Protein AF-A0A955HIH9-F1 (afdb_monomer_lite)

Secondary structure (DSSP, 8-state):
---HHHHHHHHHHH---SPPBEETTTEE-S-HHHHHHHHHHHHTTPPPPTT-BTTEEE-B-S---SSHHHHHHHHHHHHHHHHTTTS-HHHHS-TTHHHHHHHHHHTT---GGGS-TTS---------------------BTTEEE-

pLDDT: mean 75.5, std 20.75, range [24.17, 97.19]

Radius of gyration: 17.14 Å; chains: 1; bounding box: 42×35×46 Å

Structure (mmCIF, N/CA/C/O backbone):
data_AF-A0A955HIH9-F1
#
_entry.id   AF-A0A955HIH9-F1
#
loop_
_atom_site.group_PDB
_atom_site.id
_atom_site.type_symbol
_atom_site.label_atom_id
_atom_site.label_alt_id
_atom_site.label_comp_id
_atom_site.label_asym_id
_atom_site.label_entity_id
_atom_site.label_seq_id
_atom_site.pdbx_PDB_ins_code
_atom_site.Cartn_x
_atom_site.Cartn_y
_atom_site.Cartn_z
_atom_site.occupancy
_atom_site.B_iso_or_equiv
_atom_site.auth_seq_id
_atom_site.auth_comp_id
_atom_site.auth_asym_id
_atom_site.auth_atom_id
_atom_site.pdbx_PDB_model_num
ATOM 1 N N . MET A 1 1 ? -4.832 -11.455 -4.909 1.00 56.06 1 MET A N 1
ATOM 2 C CA . MET A 1 1 ? -6.042 -11.484 -4.042 1.00 56.06 1 MET A CA 1
ATOM 3 C C . MET A 1 1 ? -5.608 -11.331 -2.584 1.00 56.06 1 MET A C 1
ATOM 5 O O . MET A 1 1 ? -4.633 -11.966 -2.213 1.00 56.06 1 MET A O 1
ATOM 9 N N . HIS A 1 2 ? -6.267 -10.499 -1.768 1.00 75.25 2 HIS A N 1
ATOM 10 C CA . HIS A 1 2 ? -5.900 -10.305 -0.352 1.00 75.25 2 HIS A CA 1
ATOM 11 C C . HIS A 1 2 ? -6.767 -11.158 0.589 1.00 75.25 2 HIS A C 1
ATOM 13 O O . HIS A 1 2 ? -7.982 -11.222 0.412 1.00 75.25 2 HIS A O 1
ATOM 19 N N . ASP A 1 3 ? -6.164 -11.755 1.622 1.00 88.19 3 ASP A N 1
ATOM 20 C CA . ASP A 1 3 ? -6.886 -12.427 2.715 1.00 88.19 3 ASP A CA 1
ATOM 21 C C . ASP A 1 3 ? -7.427 -11.383 3.707 1.00 88.19 3 ASP A C 1
ATOM 23 O O . ASP A 1 3 ? -6.825 -11.084 4.744 1.00 88.19 3 ASP A O 1
ATOM 27 N N . LEU A 1 4 ? -8.547 -10.758 3.335 1.00 91.06 4 LEU A N 1
ATOM 28 C CA . LEU A 1 4 ? -9.137 -9.653 4.092 1.00 91.06 4 LEU A CA 1
ATOM 29 C C . LEU A 1 4 ? -9.554 -10.069 5.508 1.00 91.06 4 LEU A C 1
ATOM 31 O O . LEU A 1 4 ? -9.464 -9.260 6.426 1.00 91.06 4 LEU A O 1
ATOM 35 N N . ASP A 1 5 ? -9.966 -11.322 5.714 1.00 94.12 5 ASP A N 1
ATOM 36 C CA . ASP A 1 5 ? -10.409 -11.805 7.025 1.00 94.12 5 ASP A CA 1
ATOM 37 C C . ASP A 1 5 ? -9.244 -11.844 8.019 1.00 94.12 5 ASP A C 1
ATOM 39 O O . ASP A 1 5 ? -9.370 -11.376 9.155 1.00 94.12 5 ASP A O 1
ATOM 43 N N . ARG A 1 6 ? -8.072 -12.331 7.589 1.00 94.88 6 ARG A N 1
ATOM 44 C CA . ARG A 1 6 ? -6.865 -12.303 8.429 1.00 94.88 6 ARG A CA 1
ATOM 45 C C . ARG A 1 6 ? -6.339 -10.891 8.653 1.00 94.88 6 ARG A C 1
ATOM 47 O O . ARG A 1 6 ? -5.868 -10.592 9.753 1.00 94.88 6 ARG A O 1
ATOM 54 N N . ILE A 1 7 ? -6.425 -10.023 7.645 1.00 93.69 7 ILE A N 1
ATOM 55 C CA . ILE A 1 7 ? -6.015 -8.618 7.771 1.00 93.69 7 ILE A CA 1
ATOM 56 C C . ILE A 1 7 ? -6.895 -7.902 8.802 1.00 93.69 7 ILE A C 1
ATOM 58 O O . ILE A 1 7 ? -6.363 -7.274 9.716 1.00 93.69 7 ILE A O 1
ATOM 62 N N . GLU A 1 8 ? -8.218 -8.047 8.720 1.00 95.69 8 GLU A N 1
ATOM 63 C CA . GLU A 1 8 ? -9.145 -7.478 9.704 1.00 95.69 8 GLU A CA 1
ATOM 64 C C . GLU A 1 8 ? -8.887 -8.016 11.106 1.00 95.69 8 GLU A C 1
ATOM 66 O O . GLU A 1 8 ? -8.781 -7.237 12.052 1.00 95.69 8 GLU A O 1
ATOM 71 N N . ALA A 1 9 ? -8.724 -9.334 11.252 1.00 96.50 9 ALA A N 1
ATOM 72 C CA . ALA A 1 9 ? -8.422 -9.942 12.543 1.00 96.50 9 ALA A CA 1
ATOM 73 C C . ALA A 1 9 ? -7.122 -9.383 13.149 1.00 96.50 9 ALA A C 1
ATOM 75 O O . ALA A 1 9 ? -7.056 -9.127 14.353 1.00 96.50 9 ALA A O 1
ATOM 76 N N . SER A 1 10 ? -6.100 -9.151 12.320 1.00 97.19 10 SER A N 1
ATOM 77 C CA . SER A 1 10 ? -4.848 -8.515 12.736 1.00 97.19 10 SER A CA 1
ATOM 78 C C . SER A 1 10 ? -5.065 -7.066 13.186 1.00 97.19 10 SER A C 1
ATOM 80 O O . SER A 1 10 ? -4.646 -6.704 14.288 1.00 97.19 10 SER A O 1
ATOM 82 N N . ILE A 1 11 ? -5.774 -6.257 12.390 1.00 96.75 11 ILE A N 1
ATOM 83 C CA . ILE A 1 11 ? -6.073 -4.850 12.704 1.00 96.75 11 ILE A CA 1
ATOM 84 C C . ILE A 1 11 ? -6.890 -4.745 13.996 1.00 96.75 11 ILE A C 1
ATOM 86 O O . ILE A 1 11 ? -6.558 -3.948 14.869 1.00 96.75 11 ILE A O 1
ATOM 90 N N . LEU A 1 12 ? -7.915 -5.580 14.175 1.00 96.44 12 LEU A N 1
ATOM 91 C CA . LEU A 1 12 ? -8.729 -5.602 15.394 1.00 96.44 12 LEU A CA 1
ATOM 92 C C . LEU A 1 12 ? -7.907 -5.992 16.626 1.00 96.44 12 LEU A C 1
ATOM 94 O O . LEU A 1 12 ? -8.086 -5.421 17.701 1.00 96.44 12 LEU A O 1
ATOM 98 N N . ARG A 1 13 ? -6.989 -6.954 16.481 1.00 97.12 13 ARG A N 1
ATOM 99 C CA . ARG A 1 13 ? -6.167 -7.445 17.591 1.00 97.12 13 ARG A CA 1
ATOM 100 C C . ARG A 1 13 ? -5.038 -6.488 17.968 1.00 97.12 13 ARG A C 1
ATOM 102 O O . ARG A 1 13 ? -4.671 -6.415 19.142 1.00 97.12 13 ARG A O 1
ATOM 109 N N . HIS A 1 14 ? -4.440 -5.813 16.991 1.00 96.94 14 HIS A N 1
ATOM 110 C CA . HIS A 1 14 ? -3.172 -5.103 17.171 1.00 96.94 14 HIS A CA 1
ATOM 111 C C . HIS A 1 14 ? -3.222 -3.608 16.855 1.00 96.94 14 HIS A C 1
ATOM 113 O O . HIS A 1 14 ? -2.252 -2.919 17.183 1.00 96.94 14 HIS A O 1
ATOM 119 N N . GLY A 1 15 ? -4.319 -3.115 16.283 1.00 95.56 15 GLY A N 1
ATOM 120 C CA . GLY A 1 15 ? -4.452 -1.770 15.734 1.00 95.56 15 GLY A CA 1
ATOM 121 C C . GLY A 1 15 ? -3.856 -1.635 14.330 1.00 95.56 15 GLY A C 1
ATOM 122 O O . GLY A 1 15 ? -3.080 -2.479 13.871 1.00 95.56 15 GLY A O 1
ATOM 123 N N . PHE A 1 16 ? -4.198 -0.541 13.656 1.00 94.62 16 PHE A N 1
ATOM 124 C CA . PHE A 1 16 ? -3.594 -0.135 12.395 1.00 94.62 16 PHE A CA 1
ATOM 125 C C . PHE A 1 16 ? -2.198 0.446 12.652 1.00 94.62 16 PHE A C 1
ATOM 127 O O . PHE A 1 16 ? -2.054 1.487 13.287 1.00 94.62 16 PHE A O 1
ATOM 134 N N . LYS A 1 17 ? -1.154 -0.265 12.213 1.00 92.62 17 LYS A N 1
ATOM 135 C CA . LYS A 1 17 ? 0.246 0.038 12.577 1.00 92.62 17 LYS A CA 1
ATOM 136 C C . LYS A 1 17 ? 1.184 0.274 11.406 1.00 92.62 17 LYS A C 1
ATOM 138 O O . LYS A 1 17 ? 2.311 0.701 11.624 1.00 92.62 17 LYS A O 1
ATOM 143 N N . ASN A 1 18 ? 0.747 -0.049 10.196 1.00 88.88 18 ASN A N 1
ATOM 144 C CA . ASN A 1 18 ? 1.573 0.071 9.009 1.00 88.88 18 ASN A CA 1
ATOM 145 C C . ASN A 1 18 ? 0.836 0.950 7.988 1.00 88.88 18 ASN A C 1
ATOM 147 O O . ASN A 1 18 ? -0.121 0.455 7.374 1.00 88.88 18 ASN A O 1
ATOM 151 N N . PRO A 1 19 ? 1.210 2.237 7.862 1.00 88.44 19 PRO A N 1
ATOM 152 C CA . PRO A 1 19 ? 0.600 3.132 6.889 1.00 88.44 19 PRO A CA 1
ATOM 153 C C . PRO A 1 19 ? 0.868 2.633 5.457 1.00 88.44 19 PRO A C 1
ATOM 155 O O . PRO A 1 19 ? 1.887 1.990 5.215 1.00 88.44 19 PRO A O 1
ATOM 158 N N . PRO A 1 20 ? -0.050 2.859 4.508 1.00 88.44 20 PRO A N 1
ATOM 159 C CA . PRO A 1 20 ? 0.201 2.616 3.098 1.00 88.44 20 PRO A CA 1
ATOM 160 C C . PRO A 1 20 ? 0.938 3.805 2.462 1.00 88.44 20 PRO A C 1
ATOM 162 O O . PRO A 1 20 ? 0.755 4.952 2.880 1.00 88.44 20 PRO A O 1
ATOM 165 N N . LYS A 1 21 ? 1.726 3.543 1.418 1.00 86.12 21 LYS A N 1
ATOM 166 C CA . LYS A 1 21 ? 2.213 4.553 0.469 1.00 86.12 21 LYS A CA 1
ATOM 167 C C . LYS A 1 21 ? 1.105 4.918 -0.502 1.00 86.12 21 LYS A C 1
ATOM 169 O O . LYS A 1 21 ? 0.533 4.061 -1.183 1.00 86.12 21 LYS A O 1
ATOM 174 N N . LEU A 1 22 ? 0.855 6.214 -0.570 1.00 83.00 22 LEU A N 1
ATOM 175 C CA . LEU A 1 22 ? 0.097 6.842 -1.626 1.00 83.00 22 LEU A CA 1
ATOM 176 C C . LEU A 1 22 ? 1.080 7.437 -2.631 1.00 83.00 22 LEU A C 1
ATOM 178 O O . LEU A 1 22 ? 2.065 8.073 -2.260 1.00 83.00 22 LEU A O 1
ATOM 182 N N . ASP A 1 23 ? 0.777 7.209 -3.891 1.00 83.06 23 ASP A N 1
ATOM 183 C CA . ASP A 1 23 ? 1.419 7.803 -5.043 1.00 83.06 23 ASP A CA 1
ATOM 184 C C . ASP A 1 23 ? 0.386 8.695 -5.741 1.00 83.06 23 ASP A C 1
ATOM 186 O O . ASP A 1 23 ? -0.740 8.255 -5.973 1.00 83.06 23 ASP A O 1
ATOM 190 N N . GLU A 1 24 ? 0.703 9.954 -6.032 1.00 76.38 24 GLU A N 1
ATOM 191 C CA . GLU A 1 24 ? -0.284 10.860 -6.642 1.00 76.38 24 GLU A CA 1
ATOM 192 C C . GLU A 1 24 ? -0.707 10.427 -8.053 1.00 76.38 24 GLU A C 1
ATOM 194 O O . GLU A 1 24 ? -1.854 10.651 -8.446 1.00 76.38 24 GLU A O 1
ATOM 199 N N . LEU A 1 25 ? 0.194 9.789 -8.807 1.00 75.31 25 LEU A N 1
ATOM 200 C CA . LEU A 1 25 ? -0.084 9.322 -10.163 1.00 75.31 25 LEU A CA 1
ATOM 201 C C . LEU A 1 25 ? -0.905 8.028 -10.158 1.00 75.31 25 LEU A C 1
ATOM 203 O O . LEU A 1 25 ? -1.733 7.816 -11.044 1.00 75.31 25 LEU A O 1
ATOM 207 N N . LEU A 1 26 ? -0.655 7.155 -9.180 1.00 72.44 26 LEU A N 1
ATOM 208 C CA . LEU A 1 26 ? -1.142 5.771 -9.177 1.00 72.44 26 LEU A CA 1
ATOM 209 C C . LEU A 1 26 ? -2.156 5.442 -8.080 1.00 72.44 26 LEU A C 1
ATOM 211 O O . LEU A 1 26 ? -2.764 4.372 -8.099 1.00 72.44 26 LEU A O 1
ATOM 215 N N . GLY A 1 27 ? -2.326 6.321 -7.100 1.00 76.44 27 GLY A N 1
ATOM 216 C CA . GLY A 1 27 ? -3.069 6.026 -5.885 1.00 76.44 27 GLY A CA 1
ATOM 217 C C . GLY A 1 27 ? -2.278 5.129 -4.927 1.00 76.44 27 GLY A C 1
ATOM 218 O O . GLY A 1 27 ? -1.073 5.275 -4.742 1.00 76.44 27 GLY A O 1
ATOM 219 N N . VAL A 1 28 ? -2.961 4.225 -4.224 1.00 73.56 28 VAL A N 1
ATOM 220 C CA . VAL A 1 28 ? -2.326 3.390 -3.189 1.00 73.56 28 VAL A CA 1
ATOM 221 C C . VAL A 1 28 ? -1.515 2.266 -3.830 1.00 73.56 28 VAL A C 1
ATOM 223 O O . VAL A 1 28 ? -2.081 1.279 -4.303 1.00 73.56 28 VAL A O 1
ATOM 226 N N . VAL A 1 29 ? -0.189 2.401 -3.785 1.00 75.88 29 VAL A N 1
ATOM 227 C CA . VAL A 1 29 ? 0.761 1.466 -4.413 1.00 75.88 29 VAL A CA 1
ATOM 228 C C . VAL A 1 29 ? 1.223 0.344 -3.479 1.00 75.88 29 VAL A C 1
ATOM 230 O O . VAL A 1 29 ? 1.567 -0.736 -3.947 1.00 75.88 29 VAL A O 1
ATOM 233 N N . GLU A 1 30 ? 1.173 0.545 -2.158 1.00 80.62 30 GLU A N 1
ATOM 234 C CA . GLU A 1 30 ? 1.443 -0.501 -1.162 1.00 80.62 30 GLU A CA 1
ATOM 235 C C . GLU A 1 30 ? 0.383 -0.479 -0.050 1.00 80.62 30 GLU A C 1
ATOM 237 O O . GLU A 1 30 ? -0.224 0.546 0.250 1.00 80.62 30 GLU A O 1
ATOM 242 N N . GLY A 1 31 ? 0.150 -1.619 0.604 1.00 81.56 31 GLY A N 1
ATOM 243 C CA . GLY A 1 31 ? -0.821 -1.696 1.705 1.00 81.56 31 GLY A CA 1
ATOM 244 C C . GLY A 1 31 ? -2.293 -1.698 1.269 1.00 81.56 31 GLY A C 1
ATOM 245 O O . GLY A 1 31 ? -3.177 -1.587 2.121 1.00 81.56 31 GLY A O 1
ATOM 246 N N . HIS A 1 32 ? -2.563 -1.915 -0.022 1.00 82.94 32 HIS A N 1
ATOM 247 C CA . HIS A 1 32 ? -3.901 -1.968 -0.620 1.00 82.94 32 HIS A CA 1
ATOM 248 C C . HIS A 1 32 ? -4.879 -2.879 0.148 1.00 82.94 32 HIS A C 1
ATOM 250 O O . HIS A 1 32 ? -5.997 -2.484 0.477 1.00 82.94 32 HIS A O 1
ATOM 256 N N . GLY A 1 33 ? -4.437 -4.081 0.534 1.00 87.56 33 GLY A N 1
ATOM 257 C CA . GLY A 1 33 ? -5.260 -5.018 1.306 1.00 87.56 33 GLY A CA 1
ATOM 258 C C . GLY A 1 33 ? -5.729 -4.479 2.664 1.00 87.56 33 GLY A C 1
ATOM 259 O O . GLY A 1 33 ? -6.808 -4.848 3.120 1.00 87.56 33 GLY A O 1
ATOM 260 N N . ARG A 1 34 ? -4.965 -3.581 3.304 1.00 90.69 34 ARG A N 1
ATOM 261 C CA . ARG A 1 34 ? -5.361 -2.955 4.579 1.00 90.69 34 ARG A CA 1
ATOM 262 C C . ARG A 1 34 ? -6.428 -1.887 4.359 1.00 90.69 34 ARG A C 1
ATOM 264 O O . ARG A 1 34 ? -7.363 -1.820 5.149 1.00 90.69 34 ARG A O 1
ATOM 271 N N . ILE A 1 35 ? -6.324 -1.110 3.280 1.00 90.19 35 ILE A N 1
ATOM 272 C CA . ILE A 1 35 ? -7.356 -0.138 2.896 1.00 90.19 35 ILE A CA 1
ATOM 273 C C . ILE A 1 35 ? -8.666 -0.857 2.558 1.00 90.19 35 ILE A C 1
ATOM 275 O O . ILE A 1 35 ? -9.706 -0.504 3.107 1.00 90.19 35 ILE A O 1
ATOM 279 N N . LEU A 1 36 ? -8.620 -1.930 1.759 1.00 88.75 36 LEU A N 1
ATOM 280 C CA . LEU A 1 36 ? -9.811 -2.735 1.455 1.00 88.75 36 LEU A CA 1
ATOM 281 C C . LEU A 1 36 ? -10.445 -3.350 2.709 1.00 88.75 36 LEU A C 1
ATOM 283 O O . LEU A 1 36 ? -11.669 -3.367 2.833 1.00 88.75 36 LEU A O 1
ATOM 287 N N . ALA A 1 37 ? -9.630 -3.838 3.648 1.00 92.12 37 ALA A N 1
ATOM 288 C CA . ALA A 1 37 ? -10.119 -4.349 4.924 1.00 92.12 37 ALA A CA 1
ATOM 289 C C . ALA A 1 37 ? -10.835 -3.256 5.734 1.00 92.12 37 ALA A C 1
ATOM 291 O O . ALA A 1 37 ? -11.947 -3.476 6.208 1.00 92.12 37 ALA A O 1
ATOM 292 N N . LEU A 1 38 ? -10.253 -2.057 5.840 1.00 91.81 38 LEU A N 1
ATOM 293 C CA . LEU A 1 38 ? -10.887 -0.932 6.533 1.00 91.81 38 LEU A CA 1
ATOM 294 C C . LEU A 1 38 ? -12.180 -0.482 5.847 1.00 91.81 38 LEU A C 1
ATOM 296 O O . LEU A 1 38 ? -13.180 -0.285 6.531 1.00 91.81 38 LEU A O 1
ATOM 300 N N . HIS A 1 39 ? -12.203 -0.406 4.516 1.00 90.56 39 HIS A N 1
ATOM 301 C CA . HIS A 1 39 ? -13.415 -0.105 3.752 1.00 90.56 39 HIS A CA 1
ATOM 302 C C . HIS A 1 39 ? -14.522 -1.148 4.000 1.00 90.56 39 HIS A C 1
ATOM 304 O O . HIS A 1 39 ? -15.697 -0.816 4.193 1.00 90.56 39 HIS A O 1
ATOM 310 N N . ARG A 1 40 ? -14.158 -2.437 4.060 1.00 93.06 40 ARG A N 1
ATOM 311 C CA . ARG A 1 40 ? -15.098 -3.523 4.372 1.00 93.06 40 ARG A CA 1
ATOM 312 C C . ARG A 1 40 ? -15.631 -3.419 5.805 1.00 93.06 40 ARG A C 1
ATOM 314 O O . ARG A 1 40 ? -16.825 -3.603 6.009 1.00 93.06 40 ARG A O 1
ATOM 321 N N . MET A 1 41 ? -14.798 -3.071 6.784 1.00 93.38 41 MET A N 1
ATOM 322 C CA . MET A 1 41 ? -15.246 -2.822 8.163 1.00 93.38 41 MET A CA 1
ATOM 323 C C . MET A 1 41 ? -16.174 -1.596 8.253 1.00 93.38 41 MET A C 1
ATOM 325 O O . MET A 1 41 ? -17.225 -1.655 8.894 1.00 93.38 41 MET A O 1
ATOM 329 N N . TRP A 1 42 ? -15.832 -0.505 7.562 1.00 92.88 42 TRP A N 1
ATOM 330 C CA . TRP A 1 42 ? -16.637 0.718 7.519 1.00 92.88 42 TRP A CA 1
ATOM 331 C C . TRP A 1 42 ? -18.023 0.477 6.924 1.00 92.88 42 TRP A C 1
ATOM 333 O O . TRP A 1 42 ? -19.032 0.848 7.522 1.00 92.88 42 TRP A O 1
ATOM 343 N N . SER A 1 43 ? -18.083 -0.203 5.777 1.00 91.94 43 SER A N 1
ATOM 344 C CA . SER A 1 43 ? -19.343 -0.513 5.088 1.00 91.94 43 SER A CA 1
ATOM 345 C C . SER A 1 43 ? -20.271 -1.436 5.889 1.00 91.94 43 SER A C 1
ATOM 347 O O . SER A 1 43 ? -21.485 -1.400 5.686 1.00 91.94 43 SER A O 1
ATOM 349 N N . ARG A 1 44 ? -19.740 -2.215 6.844 1.00 94.75 44 ARG A N 1
ATOM 350 C CA . ARG A 1 44 ? -20.538 -2.991 7.815 1.00 94.75 44 ARG A CA 1
ATOM 351 C C . ARG A 1 44 ? -21.083 -2.155 8.977 1.00 94.75 44 ARG A C 1
ATOM 353 O O . ARG A 1 44 ? -21.949 -2.641 9.701 1.00 94.75 44 ARG A O 1
ATOM 360 N N . GLY A 1 45 ? -20.613 -0.920 9.152 1.00 93.25 45 GLY A N 1
ATOM 361 C CA . GLY A 1 45 ? -20.978 -0.061 10.278 1.00 93.25 45 GLY A CA 1
ATOM 362 C C . GLY A 1 45 ? -20.251 -0.410 11.578 1.00 93.25 45 GLY A C 1
ATOM 363 O O . GLY A 1 45 ? -20.784 -0.153 12.657 1.00 93.25 45 GLY A O 1
ATOM 364 N N . ASP A 1 46 ? -19.059 -1.009 11.486 1.00 94.50 46 ASP A N 1
ATOM 365 C CA . ASP A 1 46 ? -18.221 -1.291 12.654 1.00 94.50 46 ASP A CA 1
ATOM 366 C C . ASP A 1 46 ? -17.744 0.022 13.325 1.00 94.50 46 ASP A C 1
ATOM 368 O O . ASP A 1 46 ? -17.916 1.126 12.803 1.00 94.50 46 ASP A O 1
ATOM 372 N N . ASN A 1 47 ? -17.115 -0.079 14.499 1.00 95.19 47 ASN A N 1
ATOM 373 C CA . ASN A 1 47 ? -16.379 1.053 15.073 1.00 95.19 47 ASN A CA 1
ATOM 374 C C . ASN A 1 47 ? -14.958 1.112 14.478 1.00 95.19 47 ASN A C 1
ATOM 376 O O . ASN A 1 47 ? -14.366 0.047 14.269 1.00 95.19 47 ASN A O 1
ATOM 380 N N . PRO A 1 48 ? -14.375 2.311 14.270 1.00 95.19 48 PRO A N 1
ATOM 381 C CA . PRO A 1 48 ? -12.983 2.436 13.852 1.00 95.19 48 PRO A CA 1
ATOM 382 C C . PRO A 1 48 ? -12.047 1.677 14.809 1.00 95.19 48 PRO A C 1
ATOM 384 O O . PRO A 1 48 ? -12.141 1.863 16.029 1.00 95.19 48 PRO A O 1
ATOM 387 N N . PRO A 1 49 ? -11.157 0.806 14.300 1.00 96.00 49 PRO A N 1
ATOM 388 C CA . PRO A 1 49 ? -10.189 0.118 15.140 1.00 96.00 49 PRO A CA 1
ATOM 389 C C . PRO A 1 49 ? -9.110 1.089 15.642 1.00 96.00 49 PRO A C 1
ATOM 391 O O . PRO A 1 49 ? -8.934 2.189 15.124 1.00 96.00 49 PRO A O 1
ATOM 394 N N . SER A 1 50 ? -8.348 0.670 16.655 1.00 96.62 50 SER A N 1
ATOM 395 C CA . SER A 1 50 ? -7.237 1.473 17.187 1.00 96.62 50 SER A CA 1
ATOM 396 C C . SER A 1 50 ? -6.259 1.880 16.077 1.00 96.62 50 SER A C 1
ATOM 398 O O . SER A 1 50 ? -5.862 1.034 15.275 1.00 96.62 50 SER A O 1
ATOM 400 N N . GLY A 1 51 ? -5.863 3.155 16.034 1.00 92.06 51 GLY A N 1
ATOM 401 C CA . GLY A 1 51 ? -5.007 3.712 14.976 1.00 92.06 51 GLY A CA 1
ATOM 402 C C . GLY A 1 51 ? -5.752 4.175 13.716 1.00 92.06 51 GLY A C 1
ATOM 403 O O . GLY A 1 51 ? -5.099 4.581 12.760 1.00 92.06 51 GLY A O 1
ATOM 404 N N . VAL A 1 52 ? -7.089 4.122 13.709 1.00 94.31 52 VAL A N 1
ATOM 405 C CA . VAL A 1 52 ? -7.952 4.683 12.659 1.00 94.31 52 VAL A CA 1
ATOM 406 C C . VAL A 1 52 ? -8.821 5.780 13.269 1.00 94.31 52 VAL A C 1
ATOM 408 O O . VAL A 1 52 ? -9.570 5.527 14.214 1.00 9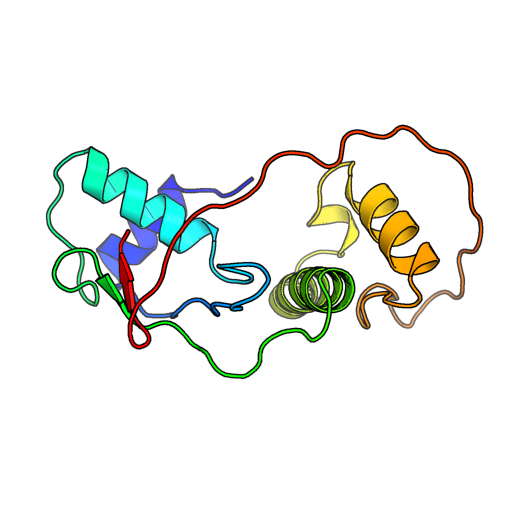4.31 52 VAL A O 1
ATOM 411 N N . GLU A 1 53 ? -8.746 6.992 12.727 1.00 90.56 53 GLU A N 1
ATOM 412 C CA . GLU A 1 53 ? -9.458 8.168 13.243 1.00 90.56 53 GLU A CA 1
ATOM 413 C C . GLU A 1 53 ? -10.516 8.610 12.237 1.00 90.56 53 GLU A C 1
ATOM 415 O O . GLU A 1 53 ? -10.184 8.936 11.108 1.00 90.56 53 GLU A O 1
ATOM 420 N N . GLU A 1 54 ? -11.800 8.585 12.610 1.00 91.56 54 GLU A N 1
ATOM 421 C CA . GLU A 1 54 ? -12.912 8.940 11.702 1.00 91.56 54 GLU A CA 1
ATOM 422 C C . GLU A 1 54 ? -12.870 8.206 10.340 1.00 91.56 54 GLU A C 1
ATOM 424 O O . GLU A 1 54 ? -13.244 8.762 9.310 1.00 91.56 54 GLU A O 1
ATOM 429 N N . TRP A 1 55 ? -12.421 6.943 10.333 1.00 91.31 55 TRP A N 1
ATOM 430 C CA . TRP A 1 55 ? -12.178 6.156 9.108 1.00 91.31 55 TRP A CA 1
ATOM 431 C C . TRP A 1 55 ? -11.104 6.738 8.177 1.00 91.31 55 TRP A C 1
ATOM 433 O O . TRP A 1 55 ? -11.070 6.459 6.979 1.00 91.31 55 TRP A O 1
ATOM 443 N N . MET A 1 56 ? -10.187 7.509 8.751 1.00 87.38 56 MET A N 1
ATOM 444 C CA . MET A 1 56 ? -8.979 8.009 8.117 1.00 87.38 56 MET A CA 1
ATOM 445 C C . MET A 1 56 ? -7.749 7.334 8.721 1.00 87.38 56 MET A C 1
ATOM 447 O O . MET A 1 56 ? -7.680 7.058 9.925 1.00 87.38 56 MET A O 1
ATOM 451 N N . VAL A 1 57 ? -6.762 7.081 7.866 1.00 87.12 57 VAL A N 1
ATOM 452 C CA . VAL A 1 57 ? -5.446 6.564 8.256 1.00 87.12 57 VAL A CA 1
ATOM 453 C C . VAL A 1 57 ? -4.335 7.435 7.678 1.00 87.12 57 VAL A C 1
ATOM 455 O O . VAL A 1 57 ? -4.517 8.005 6.594 1.00 87.12 57 VAL A O 1
ATOM 458 N N . PRO A 1 58 ? -3.187 7.541 8.370 1.00 88.06 58 PRO A N 1
ATOM 459 C CA . PRO A 1 58 ? -2.030 8.222 7.814 1.00 88.06 58 PRO A CA 1
ATOM 460 C C . PRO A 1 58 ? -1.499 7.447 6.608 1.00 88.06 58 PRO A C 1
ATOM 462 O O . PRO A 1 58 ? -1.491 6.211 6.614 1.00 88.06 58 PRO A O 1
ATOM 465 N N . VAL A 1 59 ? -1.011 8.178 5.609 1.00 86.06 59 VAL A N 1
ATOM 466 C CA . VAL A 1 59 ? -0.320 7.613 4.445 1.00 86.06 59 VAL A CA 1
ATOM 467 C C . VAL A 1 59 ? 1.068 8.222 4.273 1.00 86.06 59 VAL A C 1
ATOM 469 O O . VAL A 1 59 ? 1.330 9.338 4.719 1.00 86.06 59 VAL A O 1
ATOM 472 N N . ILE A 1 60 ? 1.968 7.476 3.637 1.00 88.38 60 ILE A N 1
ATOM 473 C CA . ILE A 1 60 ? 3.279 7.977 3.209 1.00 88.38 60 ILE A CA 1
ATOM 474 C C . ILE A 1 60 ? 3.106 8.621 1.827 1.00 88.38 60 ILE A C 1
ATOM 476 O O . ILE A 1 60 ? 2.522 7.998 0.946 1.00 88.38 60 ILE A O 1
ATOM 480 N N . THR A 1 61 ? 3.606 9.847 1.642 1.00 85.62 61 THR A N 1
ATOM 481 C CA . THR A 1 61 ? 3.511 10.635 0.391 1.00 85.62 61 THR A CA 1
ATOM 482 C C . THR A 1 61 ? 4.853 11.292 0.044 1.00 85.62 61 THR A C 1
ATOM 484 O O . THR A 1 61 ? 5.736 11.373 0.901 1.00 85.62 61 THR A O 1
ATOM 487 N N . GLY A 1 62 ? 4.991 11.840 -1.170 1.00 81.50 62 GLY A N 1
ATOM 488 C CA . GLY A 1 62 ? 6.126 12.693 -1.563 1.00 81.50 62 GLY A CA 1
ATOM 489 C C . GLY A 1 62 ? 7.345 11.950 -2.119 1.00 81.50 62 GLY A C 1
ATOM 490 O O . GLY A 1 62 ? 8.407 12.548 -2.270 1.00 81.50 62 GLY A O 1
ATOM 491 N N . ASN A 1 63 ? 7.190 10.658 -2.411 1.00 83.44 63 ASN A N 1
ATOM 492 C CA . ASN A 1 63 ? 8.110 9.867 -3.228 1.00 83.44 63 ASN A CA 1
ATOM 493 C C . ASN A 1 63 ? 7.296 9.202 -4.345 1.00 83.44 63 ASN A C 1
ATOM 495 O O . ASN A 1 63 ? 7.123 7.977 -4.379 1.00 83.44 63 ASN A O 1
ATOM 499 N N . ASP A 1 64 ? 6.666 10.058 -5.142 1.00 83.38 64 ASP A N 1
ATOM 500 C CA . ASP A 1 64 ? 5.769 9.682 -6.225 1.00 83.38 64 ASP A CA 1
ATOM 501 C C . ASP A 1 64 ? 6.566 9.182 -7.426 1.00 83.38 64 ASP A C 1
ATOM 503 O O . ASP A 1 64 ? 7.679 9.640 -7.688 1.00 83.38 64 ASP A O 1
ATOM 507 N N . SER A 1 65 ? 5.984 8.225 -8.135 1.00 85.38 65 SER A N 1
ATOM 508 C CA . SER A 1 65 ? 6.573 7.644 -9.333 1.00 85.38 65 SER A CA 1
ATOM 509 C C . SER A 1 65 ? 6.519 8.664 -10.468 1.00 85.38 65 SER A C 1
ATOM 511 O O . SER A 1 65 ? 5.493 9.314 -10.683 1.00 85.38 65 SER A O 1
ATOM 513 N N . GLU A 1 66 ? 7.595 8.785 -11.242 1.00 87.62 66 GLU A N 1
ATOM 514 C CA . GLU A 1 66 ? 7.623 9.659 -12.418 1.00 87.62 66 GLU A CA 1
ATOM 515 C C . GLU A 1 66 ? 6.721 9.111 -13.532 1.00 87.62 66 GLU A C 1
ATOM 517 O O . GLU A 1 66 ? 6.189 9.862 -14.355 1.00 87.62 66 GLU A O 1
ATOM 522 N N . THR A 1 67 ? 6.538 7.787 -13.562 1.00 86.81 67 THR A N 1
ATOM 523 C CA . THR A 1 67 ? 5.695 7.092 -14.537 1.00 86.81 67 THR A CA 1
ATOM 524 C C . THR A 1 67 ? 4.891 5.963 -13.901 1.00 86.81 67 THR A C 1
ATOM 526 O O . THR A 1 67 ? 5.245 5.418 -12.855 1.00 86.81 67 THR A O 1
ATOM 529 N N . VAL A 1 68 ? 3.823 5.549 -14.591 1.00 84.12 68 VAL A N 1
ATOM 530 C CA . VAL A 1 68 ? 3.015 4.387 -14.192 1.00 84.12 68 VAL A CA 1
ATOM 531 C C . VAL A 1 68 ? 3.859 3.110 -14.119 1.00 84.12 68 VAL A C 1
ATOM 533 O O . VAL A 1 68 ? 3.663 2.283 -13.232 1.00 84.12 68 VAL A O 1
ATOM 536 N N . TRP A 1 69 ? 4.826 2.971 -15.026 1.00 87.50 69 TRP A N 1
ATOM 537 C CA . TRP A 1 69 ? 5.699 1.804 -15.129 1.00 87.50 69 TRP A CA 1
ATOM 538 C C . TRP A 1 69 ? 6.658 1.690 -13.950 1.00 87.50 69 TRP A C 1
ATOM 540 O O . TRP A 1 69 ? 6.820 0.606 -13.396 1.00 87.50 69 TRP A O 1
ATOM 550 N N . GLU A 1 70 ? 7.236 2.811 -13.522 1.00 86.94 70 GLU A N 1
ATOM 551 C CA . GLU A 1 70 ? 8.087 2.857 -12.334 1.00 86.94 70 GLU A CA 1
ATOM 552 C C . GLU A 1 70 ? 7.316 2.429 -11.082 1.00 86.94 70 GLU A C 1
ATOM 554 O O . GLU A 1 70 ? 7.788 1.583 -10.324 1.00 86.94 70 GLU A O 1
ATOM 559 N N . GLY A 1 71 ? 6.104 2.948 -10.883 1.00 85.44 71 GLY A N 1
ATOM 560 C CA . GLY A 1 71 ? 5.328 2.590 -9.700 1.00 85.44 71 GLY A CA 1
ATOM 561 C C . GLY A 1 71 ? 4.818 1.149 -9.716 1.00 85.44 71 GLY A C 1
ATOM 562 O O . GLY A 1 71 ? 4.768 0.508 -8.665 1.00 85.44 71 GLY A O 1
ATOM 563 N N . MET A 1 72 ? 4.512 0.595 -10.895 1.00 84.56 72 MET A N 1
ATOM 564 C CA . MET A 1 72 ? 4.238 -0.839 -11.050 1.00 84.56 72 MET A CA 1
ATOM 565 C C . MET A 1 72 ? 5.468 -1.694 -10.711 1.00 84.56 72 MET A C 1
ATOM 567 O O . MET A 1 72 ? 5.338 -2.679 -9.983 1.00 84.56 72 MET A O 1
ATOM 571 N N . ALA A 1 73 ? 6.657 -1.307 -11.183 1.00 88.56 73 ALA A N 1
ATOM 572 C CA . ALA A 1 73 ? 7.902 -2.004 -10.870 1.00 88.56 73 ALA A CA 1
ATOM 573 C C . ALA A 1 73 ? 8.214 -1.961 -9.367 1.00 88.56 73 ALA A C 1
ATOM 575 O O . ALA A 1 73 ? 8.498 -2.992 -8.757 1.00 88.56 73 ALA A O 1
ATOM 576 N N . TYR A 1 74 ? 8.047 -0.791 -8.746 1.00 88.19 74 TYR A N 1
ATOM 577 C CA . TYR A 1 74 ? 8.172 -0.615 -7.303 1.00 88.19 74 TYR A CA 1
ATOM 578 C C . TYR A 1 74 ? 7.189 -1.491 -6.516 1.00 88.19 74 TYR A C 1
ATOM 580 O O . TYR A 1 74 ? 7.582 -2.113 -5.530 1.00 88.19 74 TYR A O 1
ATOM 588 N N . ALA A 1 75 ? 5.921 -1.571 -6.935 1.00 83.88 75 ALA A N 1
ATOM 589 C CA . ALA A 1 75 ? 4.934 -2.416 -6.264 1.00 83.88 75 ALA A CA 1
ATOM 590 C C . ALA A 1 75 ? 5.343 -3.899 -6.295 1.00 83.88 75 ALA A C 1
ATOM 592 O O . ALA A 1 75 ? 5.119 -4.623 -5.318 1.00 83.88 75 ALA A O 1
ATOM 593 N N . ILE A 1 76 ? 5.980 -4.341 -7.386 1.00 86.19 76 ILE A N 1
ATOM 594 C CA . ILE A 1 76 ? 6.544 -5.689 -7.477 1.00 86.19 76 ILE A CA 1
ATOM 595 C C . ILE A 1 76 ? 7.721 -5.853 -6.517 1.00 86.19 76 ILE A C 1
ATOM 597 O O . ILE A 1 76 ? 7.703 -6.764 -5.689 1.00 86.19 76 ILE A O 1
ATOM 601 N N . ASP A 1 77 ? 8.693 -4.942 -6.566 1.00 87.62 77 ASP A N 1
ATOM 602 C CA . ASP A 1 77 ? 9.873 -4.981 -5.699 1.00 87.62 77 ASP A CA 1
ATOM 603 C C . ASP A 1 77 ? 9.508 -4.959 -4.211 1.00 87.62 77 ASP A C 1
ATOM 605 O O . ASP A 1 77 ? 10.066 -5.719 -3.417 1.00 87.62 77 ASP A O 1
ATOM 609 N N . HIS A 1 78 ? 8.530 -4.147 -3.814 1.00 86.00 78 HIS A N 1
ATOM 610 C CA . HIS A 1 78 ? 8.060 -4.080 -2.433 1.00 86.00 78 HIS A CA 1
ATOM 611 C C . HIS A 1 78 ? 7.469 -5.413 -1.953 1.00 86.00 78 HIS A C 1
ATOM 613 O O . HIS A 1 78 ? 7.773 -5.886 -0.854 1.00 86.00 78 HIS A O 1
ATOM 619 N N . ASN A 1 79 ? 6.630 -6.041 -2.777 1.00 82.44 79 ASN A N 1
ATOM 620 C CA . ASN A 1 79 ? 6.013 -7.319 -2.436 1.00 82.44 79 ASN A CA 1
ATOM 621 C C . ASN A 1 79 ? 7.047 -8.449 -2.401 1.00 82.44 79 ASN A C 1
ATOM 623 O O . ASN A 1 79 ? 7.066 -9.221 -1.441 1.00 82.44 79 ASN A O 1
ATOM 627 N N . ASN A 1 80 ? 7.931 -8.503 -3.401 1.00 85.88 80 ASN A N 1
ATOM 628 C CA . ASN A 1 80 ? 8.988 -9.503 -3.481 1.00 85.88 80 ASN A CA 1
ATOM 629 C C . ASN A 1 80 ? 9.934 -9.380 -2.281 1.00 85.88 80 ASN A C 1
ATOM 631 O O . ASN A 1 80 ? 10.121 -10.351 -1.561 1.00 85.88 80 ASN A O 1
ATOM 635 N N . THR A 1 81 ? 10.453 -8.186 -1.972 1.00 84.75 81 THR A N 1
ATOM 636 C CA . THR A 1 81 ? 11.348 -7.984 -0.810 1.00 84.75 81 THR A CA 1
ATOM 637 C C . THR A 1 81 ? 10.687 -8.277 0.538 1.00 84.75 81 THR A C 1
ATOM 639 O O . THR A 1 81 ? 11.366 -8.711 1.467 1.00 84.75 81 THR A O 1
ATOM 642 N N . THR A 1 82 ? 9.369 -8.097 0.663 1.00 82.94 82 THR A N 1
ATOM 643 C CA . THR A 1 82 ? 8.633 -8.441 1.892 1.00 82.94 82 THR A CA 1
ATOM 644 C C . THR A 1 82 ? 8.590 -9.954 2.146 1.00 82.94 82 THR A C 1
ATOM 646 O O . THR A 1 82 ? 8.459 -10.376 3.297 1.00 82.94 82 THR A O 1
ATOM 649 N N . LEU A 1 83 ? 8.685 -10.773 1.093 1.00 78.75 83 LEU A N 1
ATOM 650 C CA . LEU A 1 83 ? 8.491 -12.227 1.152 1.00 78.75 83 LEU A CA 1
ATOM 651 C C . LEU A 1 83 ? 9.665 -13.048 0.598 1.00 78.75 83 LEU A C 1
ATOM 653 O O . LEU A 1 83 ? 9.572 -14.271 0.607 1.00 78.75 83 LEU A O 1
ATOM 657 N N . ALA A 1 84 ? 10.758 -12.402 0.182 1.00 72.06 84 ALA A N 1
ATOM 658 C CA . ALA A 1 84 ? 11.867 -13.000 -0.569 1.00 72.06 84 ALA A CA 1
ATOM 659 C C . ALA A 1 84 ? 12.487 -14.243 0.094 1.00 72.06 84 ALA A C 1
ATOM 661 O O . ALA A 1 84 ? 12.868 -15.175 -0.599 1.00 72.06 84 ALA A O 1
ATOM 662 N N . ASP A 1 85 ? 12.543 -14.293 1.428 1.00 75.12 85 ASP A N 1
ATOM 663 C CA . ASP A 1 85 ? 13.098 -15.442 2.167 1.00 75.12 85 ASP A CA 1
ATOM 664 C C . ASP A 1 85 ? 12.064 -16.548 2.463 1.00 75.12 85 ASP A C 1
ATOM 666 O O . ASP A 1 85 ? 12.383 -17.561 3.091 1.00 75.12 85 ASP A O 1
ATOM 670 N N . LEU A 1 86 ? 10.796 -16.335 2.103 1.00 75.56 86 LEU A N 1
ATOM 671 C CA . LEU A 1 86 ? 9.673 -17.192 2.488 1.00 75.56 86 LEU A CA 1
ATOM 672 C C . LEU A 1 86 ? 9.020 -17.893 1.300 1.00 75.56 86 LEU A C 1
ATOM 674 O O . LEU A 1 86 ? 8.479 -18.984 1.482 1.00 75.56 86 LEU A O 1
ATOM 678 N N . VAL A 1 87 ? 9.002 -17.245 0.135 1.00 77.38 87 VAL A N 1
ATOM 679 C CA . VAL A 1 87 ? 8.261 -17.675 -1.053 1.00 77.38 87 VAL A CA 1
ATOM 680 C C . VAL A 1 87 ? 8.995 -17.163 -2.294 1.00 77.38 87 VAL A C 1
ATOM 682 O O . VAL A 1 87 ? 9.406 -16.003 -2.324 1.00 77.38 87 VAL A O 1
ATOM 685 N N . GLU A 1 88 ? 9.133 -18.004 -3.319 1.00 72.88 88 GLU A N 1
ATOM 686 C CA . GLU A 1 88 ? 9.665 -17.571 -4.617 1.00 72.88 88 GLU A CA 1
ATOM 687 C C . GLU A 1 88 ? 8.739 -16.514 -5.241 1.00 72.88 88 GLU A C 1
ATOM 689 O O . GLU A 1 88 ? 7.515 -16.662 -5.154 1.00 72.88 88 GLU A O 1
ATOM 694 N N . PRO A 1 89 ? 9.252 -15.470 -5.920 1.00 70.62 89 PRO A N 1
ATOM 695 C CA . PRO A 1 89 ? 8.398 -14.446 -6.520 1.00 70.62 89 PRO A CA 1
ATOM 696 C C . PRO A 1 89 ? 7.285 -15.033 -7.397 1.00 70.62 89 PRO A C 1
ATOM 698 O O . PRO A 1 89 ? 6.131 -14.647 -7.266 1.00 70.62 89 PRO A O 1
ATOM 701 N N . SER A 1 90 ? 7.574 -16.040 -8.222 1.00 68.00 90 SER A N 1
ATOM 702 C CA . SER A 1 90 ? 6.568 -16.684 -9.080 1.00 68.00 90 SER A CA 1
ATOM 703 C C . SER A 1 90 ? 5.428 -17.376 -8.318 1.00 68.00 90 SER A C 1
ATOM 705 O O . SER A 1 90 ? 4.342 -17.534 -8.866 1.00 68.00 90 SER A O 1
ATOM 707 N N . GLU A 1 91 ? 5.637 -17.762 -7.058 1.00 72.75 91 GLU A N 1
ATOM 708 C CA . GLU A 1 91 ? 4.602 -18.337 -6.191 1.00 72.75 91 GLU A CA 1
ATOM 709 C C . GLU A 1 91 ? 3.761 -17.259 -5.482 1.00 72.75 91 GLU A C 1
ATOM 711 O O . GLU A 1 91 ? 2.671 -17.545 -4.979 1.00 72.75 91 GLU A O 1
ATOM 716 N N . LEU A 1 92 ? 4.254 -16.017 -5.431 1.00 72.19 92 LEU A N 1
ATOM 717 C CA . LEU A 1 92 ? 3.571 -14.883 -4.810 1.00 72.19 92 LEU A CA 1
ATOM 718 C C . LEU A 1 92 ? 2.490 -14.275 -5.712 1.00 72.19 92 LEU A C 1
ATOM 720 O O . LEU A 1 92 ? 1.486 -13.739 -5.226 1.00 72.19 92 LEU A O 1
ATOM 724 N N . TRP A 1 93 ? 2.707 -14.335 -7.020 1.00 75.19 93 TRP A N 1
ATOM 725 C CA . TRP A 1 93 ? 1.868 -13.679 -8.013 1.00 75.19 93 TRP A CA 1
ATOM 726 C C . TRP A 1 93 ? 0.926 -14.661 -8.718 1.00 75.19 93 TRP A C 1
ATOM 728 O O . TRP A 1 93 ? 1.090 -15.876 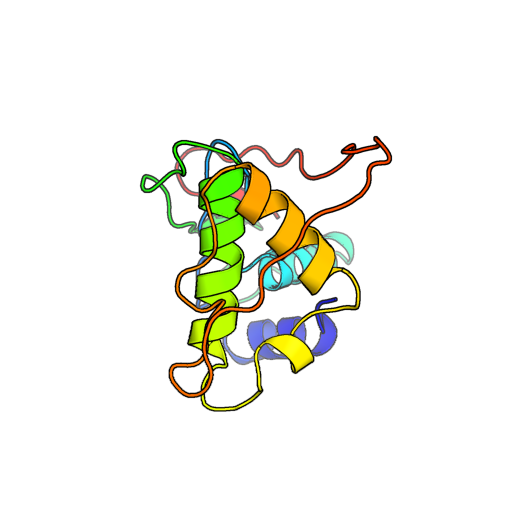-8.657 1.00 75.19 93 TRP A O 1
ATOM 738 N N . ASP A 1 94 ? -0.121 -14.119 -9.345 1.00 75.50 94 ASP A N 1
ATOM 739 C CA . ASP A 1 94 ? -1.039 -14.912 -10.164 1.00 75.50 94 ASP A CA 1
ATOM 740 C C . ASP A 1 94 ? -0.477 -15.140 -11.579 1.00 75.50 94 ASP A C 1
ATOM 742 O O . ASP A 1 94 ? 0.633 -14.724 -11.916 1.00 75.50 94 ASP A O 1
ATOM 746 N N . ASP A 1 95 ? -1.263 -15.800 -12.426 1.00 74.88 95 ASP A N 1
ATOM 747 C CA . ASP A 1 95 ? -0.934 -16.116 -13.817 1.00 74.88 95 ASP A CA 1
ATOM 748 C C . ASP A 1 95 ? -0.675 -14.884 -14.703 1.00 74.88 95 ASP A C 1
ATOM 750 O O . AS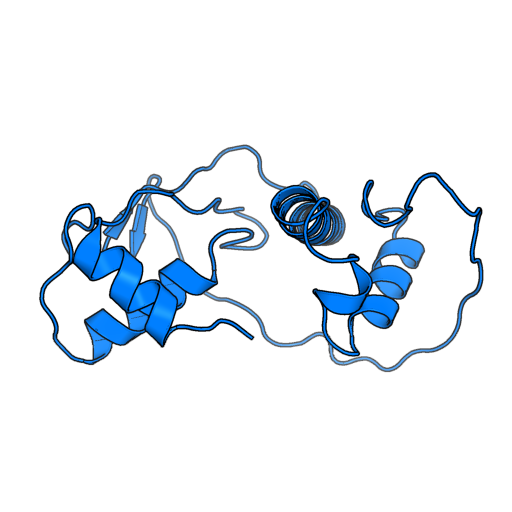P A 1 95 ? -0.236 -15.026 -15.844 1.00 74.88 95 ASP A O 1
ATOM 754 N N . ARG A 1 96 ? -0.898 -13.667 -14.192 1.00 73.12 96 ARG A N 1
ATOM 755 C CA . ARG A 1 96 ? -0.615 -12.414 -14.898 1.00 73.12 96 ARG A CA 1
ATOM 756 C C . ARG A 1 96 ? 0.780 -11.865 -14.615 1.00 73.12 96 ARG A C 1
ATOM 758 O O . ARG A 1 96 ? 1.144 -10.873 -15.241 1.00 73.12 96 ARG A O 1
ATOM 765 N N . TYR A 1 97 ? 1.561 -12.469 -13.716 1.00 81.19 97 TYR A N 1
ATOM 766 C CA . TYR A 1 97 ? 2.899 -11.976 -13.368 1.00 81.19 97 TYR A CA 1
ATOM 767 C C . TYR A 1 97 ? 3.803 -11.819 -14.591 1.00 81.19 97 TYR A C 1
ATOM 769 O O . TYR A 1 97 ? 4.330 -10.734 -14.833 1.00 81.19 97 TYR A O 1
ATOM 777 N N . ASP A 1 98 ? 3.892 -12.865 -15.413 1.00 83.31 98 ASP A N 1
ATOM 778 C CA . ASP A 1 98 ? 4.714 -12.865 -16.625 1.00 83.31 98 ASP A CA 1
ATOM 779 C C . ASP A 1 98 ? 4.256 -11.792 -17.622 1.00 83.31 98 ASP A C 1
ATOM 781 O O . ASP A 1 98 ? 5.083 -11.112 -18.227 1.00 83.31 98 AS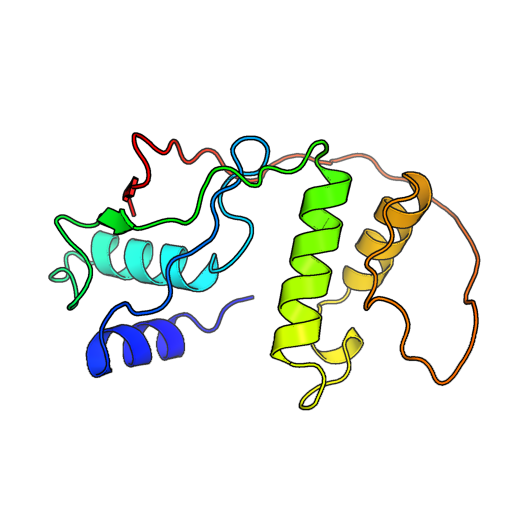P A O 1
ATOM 785 N N . ALA A 1 99 ? 2.942 -11.576 -17.747 1.00 83.31 99 ALA A N 1
ATOM 786 C CA . ALA A 1 99 ? 2.385 -10.538 -18.614 1.00 83.31 99 ALA A CA 1
ATOM 787 C C . ALA A 1 99 ? 2.734 -9.124 -18.118 1.00 83.31 99 ALA A C 1
ATOM 789 O O . ALA A 1 99 ? 3.032 -8.237 -18.920 1.00 83.31 99 ALA A O 1
ATOM 790 N N . VAL A 1 100 ? 2.737 -8.905 -16.799 1.00 82.81 100 VAL A N 1
ATOM 791 C CA . VAL A 1 100 ? 3.164 -7.629 -16.207 1.00 82.81 100 VAL A CA 1
ATOM 792 C C . VAL A 1 100 ? 4.666 -7.417 -16.406 1.00 82.81 100 VAL A C 1
ATOM 794 O O . VAL A 1 100 ? 5.072 -6.319 -16.781 1.00 82.81 100 VAL A O 1
ATOM 797 N N . LEU A 1 101 ? 5.494 -8.452 -16.229 1.00 86.69 101 LEU A N 1
ATOM 798 C CA . LEU A 1 101 ? 6.932 -8.364 -16.497 1.00 86.69 101 LEU A CA 1
ATOM 799 C C . LEU A 1 101 ? 7.230 -8.103 -17.981 1.00 86.69 101 LEU A C 1
ATOM 801 O O . LEU A 1 101 ? 8.102 -7.289 -18.291 1.00 86.69 101 LEU A O 1
ATOM 805 N N . GLU A 1 102 ? 6.492 -8.725 -18.906 1.00 85.25 102 GLU A N 1
ATOM 806 C CA . GLU A 1 102 ? 6.612 -8.439 -20.341 1.00 85.25 102 GLU A CA 1
ATOM 807 C C . GLU A 1 102 ? 6.250 -6.977 -20.636 1.00 85.25 102 GLU A C 1
ATOM 809 O O . GLU A 1 102 ? 7.008 -6.272 -21.308 1.00 85.25 102 GLU A O 1
ATOM 814 N N . LEU A 1 103 ? 5.142 -6.482 -20.080 1.00 84.44 103 LEU A N 1
ATOM 815 C CA . LEU A 1 103 ? 4.729 -5.090 -20.243 1.00 84.44 103 LEU A CA 1
ATOM 816 C C . LEU A 1 103 ? 5.788 -4.112 -19.709 1.00 84.44 103 LEU A C 1
ATOM 818 O O . LEU A 1 103 ? 6.150 -3.162 -20.406 1.00 84.44 103 LEU A O 1
ATOM 822 N N . LEU A 1 104 ? 6.336 -4.359 -18.519 1.00 87.25 104 LEU A N 1
ATOM 823 C CA . LEU A 1 104 ? 7.394 -3.534 -17.928 1.00 87.25 104 LEU A CA 1
ATOM 824 C C . LEU A 1 104 ? 8.704 -3.600 -18.722 1.00 87.25 104 LEU A C 1
ATOM 826 O O . LEU A 1 104 ? 9.379 -2.582 -18.883 1.00 87.25 104 LEU A O 1
ATOM 830 N N . SER A 1 105 ? 9.030 -4.759 -19.302 1.00 88.25 105 SER A N 1
ATOM 831 C CA . SER A 1 105 ? 10.159 -4.906 -20.224 1.00 88.25 105 SER A CA 1
ATOM 832 C C . SER A 1 105 ? 10.022 -4.014 -21.458 1.00 88.25 105 SER A C 1
ATOM 834 O O . SER A 1 105 ? 11.024 -3.445 -21.892 1.00 88.25 105 SER A O 1
ATOM 836 N N . THR A 1 106 ? 8.820 -3.862 -22.026 1.00 90.94 106 THR A N 1
ATOM 837 C CA . THR A 1 106 ? 8.621 -2.992 -23.204 1.00 90.94 106 THR A CA 1
ATOM 838 C C . THR A 1 106 ? 8.825 -1.503 -22.911 1.00 90.94 106 THR A C 1
ATOM 840 O O . THR A 1 106 ? 9.031 -0.729 -23.846 1.00 90.94 106 THR A O 1
ATOM 843 N N . HIS A 1 107 ? 8.821 -1.121 -21.631 1.00 88.25 107 HIS A N 1
ATOM 844 C CA . HIS A 1 107 ? 8.989 0.252 -21.160 1.00 88.25 107 HIS A CA 1
ATOM 845 C C . HIS A 1 107 ? 10.332 0.501 -20.456 1.00 88.25 107 HIS A C 1
ATOM 847 O O . HIS A 1 107 ? 10.536 1.597 -19.953 1.00 88.25 107 HIS A O 1
ATOM 853 N N . ASP A 1 108 ? 11.254 -0.471 -20.453 1.00 89.19 108 ASP A N 1
ATOM 854 C CA . ASP A 1 108 ? 12.559 -0.373 -19.770 1.00 89.19 108 ASP A CA 1
ATOM 855 C C . ASP A 1 108 ? 12.443 -0.134 -18.246 1.00 89.19 108 ASP A C 1
ATOM 857 O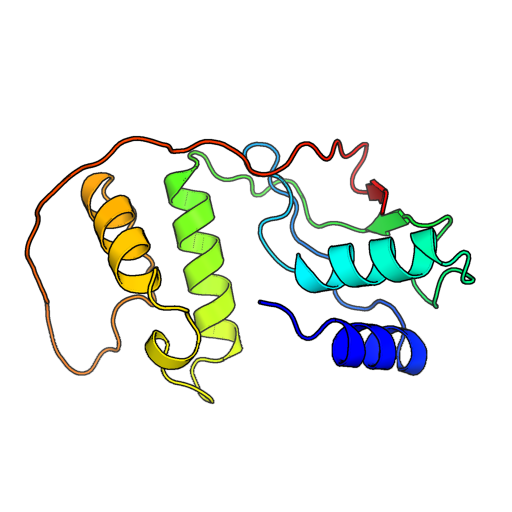 O . ASP A 1 108 ? 13.250 0.558 -17.632 1.00 89.19 108 ASP A O 1
ATOM 861 N N . ASN A 1 109 ? 11.418 -0.725 -17.620 1.00 88.94 109 ASN A N 1
ATOM 862 C CA . ASN A 1 109 ? 11.100 -0.575 -16.194 1.00 88.94 109 ASN A CA 1
ATOM 863 C C . ASN A 1 109 ? 10.979 -1.934 -15.484 1.00 88.94 109 ASN A C 1
ATOM 865 O O . ASN A 1 109 ? 10.069 -2.150 -14.687 1.00 88.94 109 ASN A O 1
ATOM 869 N N . LEU A 1 110 ? 11.861 -2.889 -15.785 1.00 88.50 110 LEU A N 1
ATOM 870 C CA . LEU A 1 110 ? 11.834 -4.176 -15.086 1.00 88.50 110 LEU A CA 1
ATOM 871 C C . LEU A 1 110 ? 12.123 -4.001 -13.580 1.00 88.50 110 LEU A C 1
ATOM 873 O O . LEU A 1 110 ? 13.043 -3.256 -13.236 1.00 88.50 110 LEU A O 1
ATOM 877 N N . PRO A 1 111 ? 11.380 -4.693 -12.690 1.00 87.69 111 PRO A N 1
ATOM 878 C CA . PRO A 1 111 ? 11.649 -4.676 -11.254 1.00 87.69 111 PRO A CA 1
ATOM 879 C C . PRO A 1 111 ? 13.054 -5.194 -10.949 1.00 87.69 111 PRO A C 1
ATOM 881 O O . PRO A 1 111 ? 13.529 -6.139 -11.586 1.00 87.69 111 PRO A O 1
ATOM 884 N N . VAL A 1 112 ? 13.705 -4.625 -9.935 1.00 87.56 112 VAL A N 1
ATOM 885 C CA . VAL A 1 112 ? 15.056 -5.040 -9.524 1.00 87.56 112 VAL A CA 1
ATOM 886 C C . VAL A 1 112 ? 15.056 -6.491 -9.037 1.00 87.56 112 VAL A C 1
ATOM 888 O O . VAL A 1 112 ? 15.987 -7.244 -9.306 1.00 87.56 112 VAL A O 1
ATOM 891 N N . THR A 1 113 ? 13.985 -6.898 -8.360 1.00 83.31 113 THR A N 1
ATOM 892 C CA . THR A 1 113 ? 13.782 -8.241 -7.800 1.00 83.31 113 THR A CA 1
ATOM 893 C C . THR A 1 113 ? 13.204 -9.248 -8.792 1.00 83.31 113 THR A C 1
ATOM 895 O O . THR A 1 113 ? 12.954 -10.392 -8.418 1.00 83.31 113 THR A O 1
ATOM 898 N N . ALA A 1 114 ? 12.971 -8.860 -10.052 1.00 72.00 114 ALA A N 1
ATOM 899 C CA . ALA A 1 114 ? 12.477 -9.786 -11.074 1.00 72.00 114 ALA A CA 1
ATOM 900 C C . ALA A 1 114 ? 13.500 -10.883 -11.427 1.00 72.00 114 ALA A C 1
ATOM 902 O O . ALA A 1 114 ? 13.152 -11.857 -12.092 1.00 72.00 114 ALA A O 1
ATOM 903 N N . PHE A 1 115 ? 14.746 -10.735 -10.972 1.00 61.69 115 PHE A N 1
ATOM 904 C CA . PHE A 1 115 ? 15.830 -11.679 -11.183 1.00 61.69 115 PHE A CA 1
ATOM 905 C C . PHE A 1 115 ? 16.342 -12.173 -9.829 1.00 61.69 115 PHE A C 1
ATOM 907 O O . PHE A 1 115 ? 16.843 -11.390 -9.028 1.00 61.69 115 PHE A O 1
ATOM 914 N N . SER A 1 116 ? 16.224 -13.474 -9.572 1.00 51.84 116 SER A N 1
ATOM 915 C CA . SER A 1 116 ? 17.017 -14.136 -8.538 1.00 51.84 116 SER A CA 1
ATOM 916 C C . SER A 1 116 ? 18.436 -14.322 -9.074 1.00 51.84 116 SER A C 1
ATOM 918 O O . SER A 1 116 ? 18.596 -14.793 -10.202 1.00 51.84 116 SER A O 1
ATOM 920 N N . ASP A 1 117 ? 19.449 -13.997 -8.276 1.00 46.22 117 ASP A N 1
ATOM 921 C CA . ASP A 1 117 ? 20.869 -13.940 -8.660 1.00 46.22 117 ASP A CA 1
ATOM 922 C C . ASP A 1 117 ? 21.485 -15.250 -9.206 1.00 46.22 117 ASP A C 1
ATOM 924 O O . ASP A 1 117 ? 22.663 -15.257 -9.568 1.00 46.22 117 ASP A O 1
ATOM 928 N N . ASP A 1 118 ? 20.726 -16.346 -9.301 1.00 43.66 118 ASP A N 1
ATOM 929 C CA . ASP A 1 118 ? 21.274 -17.666 -9.609 1.00 43.66 118 ASP A CA 1
ATOM 930 C C . ASP A 1 118 ? 21.136 -18.159 -11.056 1.00 43.66 118 ASP A C 1
ATOM 932 O O . ASP A 1 118 ? 21.986 -18.949 -11.453 1.00 43.66 118 ASP A O 1
ATOM 936 N N . GLU A 1 119 ? 20.215 -17.693 -11.909 1.00 37.41 119 GLU A N 1
ATOM 937 C CA . GL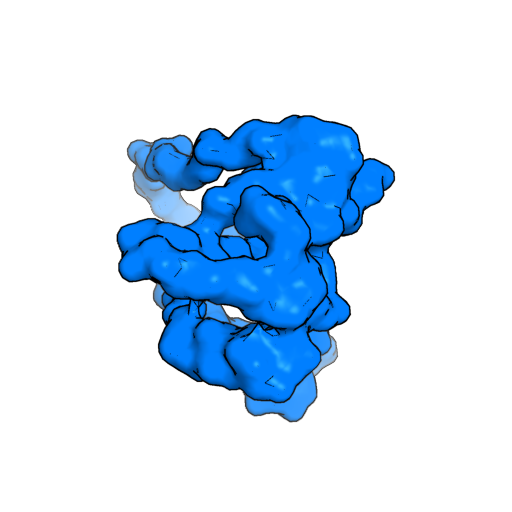U A 1 119 ? 20.251 -18.077 -13.335 1.00 37.41 119 GLU A CA 1
ATOM 938 C C . GLU A 1 119 ? 19.801 -16.952 -14.274 1.00 37.41 119 GLU A C 1
ATOM 940 O O . GLU A 1 119 ? 18.768 -16.310 -14.109 1.00 37.41 119 GLU A O 1
ATOM 945 N N . GLY A 1 120 ? 20.657 -16.683 -15.261 1.00 32.53 120 GLY A N 1
ATOM 946 C CA . GLY A 1 120 ? 20.599 -15.503 -16.105 1.00 32.53 120 GLY A CA 1
ATOM 947 C C . GLY A 1 120 ? 19.384 -15.400 -17.023 1.00 32.53 120 GLY A C 1
ATOM 948 O O . GLY A 1 120 ? 18.805 -16.388 -17.450 1.00 32.53 120 GLY A O 1
ATOM 949 N N . VAL A 1 121 ? 19.102 -14.147 -17.389 1.00 38.75 121 VAL A N 1
ATOM 950 C CA . VAL A 1 121 ? 18.508 -13.697 -18.656 1.00 38.75 121 VAL A CA 1
ATOM 951 C C . VAL A 1 121 ? 17.527 -14.691 -19.295 1.00 38.75 121 VAL A C 1
ATOM 953 O O . VAL A 1 121 ? 17.922 -15.545 -20.092 1.00 38.75 121 VAL A O 1
ATOM 956 N N . ILE A 1 122 ? 16.227 -14.471 -19.092 1.00 29.36 122 ILE A N 1
ATOM 957 C CA . ILE A 1 122 ? 15.209 -14.964 -20.025 1.00 29.36 122 ILE A CA 1
ATOM 958 C C . ILE A 1 122 ? 14.693 -13.776 -20.844 1.00 29.36 122 ILE A C 1
ATOM 960 O O . ILE A 1 122 ? 13.981 -12.907 -20.357 1.00 29.36 122 ILE A O 1
ATOM 964 N N . VAL A 1 123 ? 15.091 -13.738 -22.118 1.00 32.81 123 VAL A N 1
ATOM 965 C CA . VAL A 1 123 ? 14.555 -12.837 -23.153 1.00 32.81 123 VAL A CA 1
ATOM 966 C C . VAL A 1 123 ? 13.462 -13.583 -23.938 1.00 32.81 123 VAL A C 1
ATOM 968 O O . VAL A 1 123 ? 13.748 -14.696 -24.380 1.00 32.81 123 VAL A O 1
ATOM 971 N N . ARG A 1 124 ? 12.304 -12.956 -24.241 1.00 24.73 124 ARG A N 1
ATOM 972 C CA . ARG A 1 124 ? 11.735 -12.725 -25.610 1.00 24.73 124 ARG A CA 1
ATOM 973 C C . ARG A 1 124 ? 10.191 -12.572 -25.696 1.00 24.73 124 ARG A C 1
ATOM 975 O O . ARG A 1 124 ? 9.449 -13.516 -25.485 1.00 24.73 124 ARG A O 1
ATOM 982 N N . VAL A 1 125 ? 9.825 -11.386 -26.201 1.00 32.94 125 VAL A N 1
ATOM 983 C CA . VAL A 1 125 ? 8.598 -10.769 -26.783 1.00 32.94 125 VAL A CA 1
ATOM 984 C C . VAL A 1 125 ? 7.584 -11.621 -27.602 1.00 32.94 125 VAL A C 1
ATOM 986 O O . VAL A 1 125 ? 8.017 -12.334 -28.515 1.00 32.94 125 VAL A O 1
ATOM 989 N N . LYS A 1 126 ? 6.264 -11.337 -27.422 1.00 24.17 126 LYS A N 1
ATOM 990 C CA . LYS A 1 126 ? 5.106 -11.136 -28.378 1.00 24.17 126 LYS A CA 1
ATOM 991 C C . LYS A 1 126 ? 3.815 -11.794 -27.818 1.00 24.17 126 LYS A C 1
ATOM 993 O O . LYS A 1 126 ? 3.865 -12.981 -27.539 1.00 24.17 126 LYS A O 1
ATOM 998 N N . HIS A 1 127 ? 2.597 -11.219 -27.779 1.00 29.00 127 HIS A N 1
ATOM 999 C CA . HIS A 1 127 ? 1.891 -10.220 -28.612 1.00 29.00 127 HIS A CA 1
ATOM 1000 C C . HIS A 1 127 ? 0.614 -9.681 -27.891 1.00 29.00 127 HIS A C 1
ATOM 1002 O O . HIS A 1 127 ? 0.043 -10.371 -27.059 1.00 29.00 127 HIS A O 1
ATOM 1008 N N . THR A 1 128 ? 0.156 -8.493 -28.316 1.00 39.09 128 THR A N 1
ATOM 1009 C CA . THR A 1 128 ? -1.011 -7.657 -27.926 1.00 39.09 128 THR A CA 1
ATOM 1010 C C . THR A 1 128 ? -2.399 -8.315 -27.775 1.00 39.09 128 THR A C 1
ATOM 1012 O O . THR A 1 128 ? -2.842 -8.999 -28.700 1.00 39.09 128 THR A O 1
ATOM 1015 N N . ASP A 1 129 ? -3.179 -7.849 -26.796 1.00 33.00 129 ASP A N 1
ATOM 1016 C CA . ASP A 1 129 ? -4.464 -7.176 -27.045 1.00 33.00 129 ASP A CA 1
ATOM 1017 C C . ASP A 1 129 ? -4.795 -6.104 -25.985 1.00 33.00 129 ASP A C 1
ATOM 1019 O O . ASP A 1 129 ? -4.415 -6.170 -24.818 1.00 33.00 129 ASP A O 1
ATOM 1023 N N . ASP A 1 130 ? -5.413 -5.030 -26.481 1.00 50.06 130 ASP A N 1
ATOM 1024 C CA . ASP A 1 130 ? -5.636 -3.753 -25.812 1.00 50.06 130 ASP A CA 1
ATOM 1025 C C . ASP A 1 130 ? -6.933 -3.768 -24.988 1.00 50.06 130 ASP A C 1
ATOM 1027 O O . ASP A 1 130 ? -8.028 -3.730 -25.551 1.00 50.06 130 ASP A O 1
ATOM 1031 N N . SER A 1 131 ? -6.831 -3.707 -23.660 1.00 37.81 131 SER A N 1
ATOM 1032 C CA . SER A 1 131 ? -7.902 -3.160 -22.810 1.00 37.81 131 SER A CA 1
ATOM 1033 C C . SER A 1 131 ? -7.373 -2.786 -21.422 1.00 37.81 131 SER A C 1
ATOM 1035 O O . SER A 1 131 ? -7.782 -3.349 -20.409 1.00 37.81 131 SER A O 1
ATOM 1037 N N . GLY A 1 132 ? -6.424 -1.851 -21.360 1.00 37.72 132 GLY A N 1
ATOM 1038 C CA . GLY A 1 132 ? -5.952 -1.262 -20.102 1.00 37.72 132 GLY A CA 1
ATOM 1039 C C . GLY A 1 132 ? -6.971 -0.281 -19.523 1.00 37.72 132 GLY A C 1
ATOM 1040 O O . GLY A 1 132 ? -6.742 0.925 -19.557 1.00 37.72 132 GLY A O 1
ATOM 1041 N N . ALA A 1 133 ? -8.112 -0.778 -19.047 1.00 36.16 133 ALA A N 1
ATOM 1042 C CA . ALA A 1 133 ? -9.127 0.045 -18.405 1.00 36.16 133 ALA A CA 1
ATOM 1043 C C . ALA A 1 133 ? -9.567 -0.545 -17.065 1.00 36.16 133 ALA A C 1
ATOM 1045 O O . ALA A 1 133 ? -9.720 -1.756 -16.922 1.00 36.16 133 ALA A O 1
ATOM 1046 N N . ASP A 1 134 ? -9.811 0.393 -16.154 1.00 42.53 134 ASP A N 1
ATOM 1047 C CA . ASP A 1 134 ? -10.159 0.288 -14.741 1.00 42.53 134 ASP A CA 1
ATOM 1048 C C . ASP A 1 134 ? -8.961 0.049 -13.838 1.00 42.53 134 ASP A C 1
ATOM 1050 O O . ASP A 1 134 ? -8.340 -1.000 -13.927 1.00 42.53 134 ASP A O 1
ATOM 1054 N N . LEU A 1 135 ? -8.662 1.031 -12.971 1.00 33.91 135 LEU A N 1
ATOM 1055 C CA . LEU A 1 135 ? -8.236 0.847 -11.577 1.00 33.91 135 LEU A CA 1
ATOM 1056 C C . LEU A 1 135 ? -7.985 2.225 -10.909 1.00 33.91 135 LEU A C 1
ATOM 1058 O O . LEU A 1 135 ? -7.031 2.923 -11.228 1.00 33.91 135 LEU A O 1
ATOM 1062 N N . PHE A 1 136 ? -8.856 2.542 -9.941 1.00 38.72 136 PHE A N 1
ATOM 1063 C CA . PHE A 1 136 ? -8.674 3.462 -8.802 1.00 38.72 136 PHE A CA 1
ATOM 1064 C C . PHE A 1 136 ? -8.895 4.973 -8.981 1.00 38.72 136 PHE A C 1
ATOM 1066 O O . PHE A 1 136 ? -7.970 5.742 -9.202 1.00 38.72 136 PHE A O 1
ATOM 1073 N N . ASP A 1 137 ? -10.121 5.406 -8.667 1.00 32.25 137 ASP A N 1
ATOM 1074 C CA . ASP A 1 137 ? -10.403 6.763 -8.185 1.00 32.25 137 ASP A CA 1
ATOM 1075 C C . ASP A 1 137 ? -10.532 6.724 -6.649 1.00 32.25 137 ASP A C 1
ATOM 1077 O O . ASP A 1 137 ? -11.559 6.314 -6.102 1.00 32.25 137 ASP A O 1
ATOM 1081 N N . MET A 1 138 ? -9.483 7.125 -5.927 1.00 41.94 138 MET A N 1
ATOM 1082 C CA . MET A 1 138 ? -9.553 7.460 -4.497 1.00 41.94 138 MET A CA 1
ATOM 1083 C C . MET A 1 138 ? -8.726 8.723 -4.243 1.00 41.94 138 MET A C 1
ATOM 1085 O O . MET A 1 138 ? -7.503 8.713 -4.331 1.00 41.94 138 MET A O 1
ATOM 1089 N N . VAL A 1 139 ? -9.412 9.826 -3.933 1.00 36.09 139 VAL A N 1
ATOM 1090 C CA . VAL A 1 139 ? -8.805 11.149 -3.731 1.00 36.09 139 VAL A CA 1
ATOM 1091 C C . VAL A 1 139 ? -8.328 11.294 -2.284 1.00 36.09 139 VAL A C 1
ATOM 1093 O O . VAL A 1 139 ? -9.133 11.242 -1.353 1.00 36.09 139 VAL A O 1
ATOM 1096 N N . ALA A 1 140 ? -7.030 11.522 -2.088 1.00 38.72 140 ALA A N 1
ATOM 1097 C CA . ALA A 1 140 ? -6.449 11.877 -0.794 1.00 38.72 140 ALA A CA 1
ATOM 1098 C C . ALA A 1 140 ? -6.368 13.397 -0.619 1.00 38.72 140 ALA A C 1
ATOM 1100 O O . ALA A 1 140 ? -6.203 14.132 -1.592 1.00 38.72 140 ALA A O 1
ATOM 1101 N N . HIS A 1 141 ? -6.452 13.881 0.622 1.00 40.44 141 HIS A N 1
ATOM 1102 C CA . HIS A 1 141 ? -6.184 15.280 0.975 1.00 40.44 141 HIS A CA 1
ATOM 1103 C C . HIS A 1 141 ? -5.253 15.318 2.196 1.00 40.44 141 HIS A C 1
ATOM 1105 O O . HIS A 1 141 ? -5.535 14.696 3.217 1.00 40.44 141 HIS A O 1
ATOM 1111 N N . ASN A 1 142 ? -4.161 16.087 2.115 1.00 38.50 142 ASN A N 1
ATOM 1112 C CA . ASN A 1 142 ? -3.267 16.409 3.241 1.00 38.50 142 ASN A CA 1
ATOM 1113 C C . ASN A 1 142 ? -2.634 15.203 3.978 1.00 38.50 142 ASN A C 1
ATOM 1115 O O . ASN A 1 142 ? -2.499 15.245 5.199 1.00 38.50 142 ASN A O 1
ATOM 1119 N N . GLY A 1 143 ? -2.241 14.138 3.270 1.00 51.25 143 GLY A N 1
ATOM 1120 C CA . GLY A 1 143 ? -1.557 12.982 3.882 1.00 51.25 143 GLY A CA 1
ATOM 1121 C C . GLY A 1 143 ? -2.476 12.000 4.621 1.00 51.25 143 GLY A C 1
ATOM 1122 O O . GLY A 1 143 ? -1.998 11.149 5.373 1.00 51.25 143 GLY A O 1
ATOM 1123 N N . TRP A 1 144 ? -3.788 12.099 4.391 1.00 42.25 144 TRP A N 1
ATOM 1124 C CA . TRP A 1 144 ? -4.794 11.167 4.895 1.00 42.25 144 TRP A CA 1
ATOM 1125 C C . TRP A 1 144 ? -5.583 10.557 3.741 1.00 42.25 144 TRP A C 1
ATOM 1127 O O . TRP A 1 144 ? -5.959 11.252 2.791 1.00 42.25 144 TRP A O 1
ATOM 1137 N N . VAL A 1 145 ? -5.873 9.261 3.855 1.00 52.75 145 VAL A N 1
ATOM 1138 C CA . VAL A 1 145 ? -6.793 8.554 2.956 1.00 52.75 145 VAL A CA 1
ATOM 1139 C C . VAL A 1 145 ? -8.051 8.189 3.731 1.00 52.75 145 VAL A C 1
ATOM 1141 O O . VAL A 1 145 ? -7.981 7.590 4.807 1.00 52.75 145 VAL A O 1
ATOM 1144 N N . ARG A 1 146 ? -9.205 8.567 3.173 1.00 56.31 146 ARG A N 1
ATOM 1145 C CA . ARG A 1 146 ? -10.518 8.153 3.666 1.00 56.31 146 ARG A CA 1
ATOM 1146 C C . ARG A 1 146 ? -10.809 6.744 3.160 1.00 56.31 146 ARG A C 1
ATOM 1148 O O . ARG A 1 146 ? -10.789 6.518 1.951 1.00 56.31 146 ARG A O 1
ATOM 1155 N N . CYS A 1 147 ? -11.050 5.832 4.095 1.00 51.56 147 CYS A N 1
ATOM 1156 C CA . CYS A 1 147 ? -11.465 4.464 3.804 1.00 51.56 147 CYS A CA 1
ATOM 1157 C C . CYS A 1 147 ? -12.963 4.400 3.501 1.00 51.56 147 CYS A C 1
ATOM 1159 O O . CYS A 1 147 ? -13.735 5.222 4.048 1.00 51.56 147 CYS A O 1
#

Sequence (147 aa):
MHDLDRIEASILRHGFKNPPKLDELLGVVEGHGRILALHRMWSRGDNPPSGVEEWMVPVITGNDSETVWEGMAYAIDHNNTTLADLVEPSELWDDRYDAVLELLSTHDNLPVTAFSDDEGVIVRVKHTDDSGADLFDMVAHNGWVRC

Foldseek 3Di:
DDPLVVLLVCCQVPNDDDAFAQAPVAGGLPPVSNLVSLVVCVVVVHDHGHQADPQKHFHDYDPHDPDPLQSLLVSLQVQCVVCVVPDDSVRSDDPCPVVNQQVSVVVVRHHPSPDDPPDDDDDDDDDDDDDPDDDDDFDDDDRMGRD